Protein AF-A0A7Y2VGJ4-F1 (afdb_monomer_lite)

Radius of gyration: 21.06 Å; chains: 1; bounding box: 48×17×60 Å

Secondary structure (DSSP, 8-state):
----THHHHHHHHHHHHHHHHHHHHHHHHHHHHHHHHHHHHHH--HHHHHHHHHHHHHHHHHHHHHHHHHHHHHHHHHHHHHHHHHHHHHT-

pLDDT: mean 85.34, std 9.37, range [45.56, 94.56]

Foldseek 3Di:
DDPDLVVLVVLVVVLVVLVVVLVVVLVVLVVVLVVLVVVCVVPVDPVSVVVSVVSVVVSVVSVVVNVVSVVVSVVSVVVSVVVVVVVVVVVD

Structure (mmCIF, N/CA/C/O backbone):
data_AF-A0A7Y2VGJ4-F1
#
_entry.id   AF-A0A7Y2VGJ4-F1
#
loop_
_atom_site.group_PDB
_atom_site.id
_atom_site.type_symbol
_atom_site.label_atom_id
_atom_site.label_alt_id
_atom_site.label_comp_id
_ato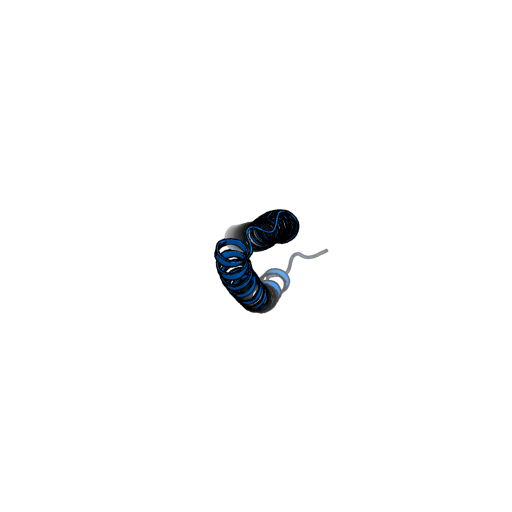m_site.label_asym_id
_atom_site.label_entity_id
_atom_site.label_seq_id
_atom_site.pdbx_PDB_ins_code
_atom_site.Cartn_x
_atom_site.Cartn_y
_atom_site.Cartn_z
_atom_site.occupancy
_atom_site.B_iso_or_equiv
_atom_site.auth_seq_id
_atom_site.auth_comp_id
_atom_site.auth_asym_id
_atom_site.auth_atom_id
_atom_site.pdbx_PDB_model_num
ATOM 1 N N . MET A 1 1 ? 25.467 10.585 -15.618 1.00 45.56 1 MET A N 1
ATOM 2 C CA . MET A 1 1 ? 24.969 9.407 -14.876 1.00 45.56 1 MET A CA 1
ATOM 3 C C . MET A 1 1 ? 24.535 8.398 -15.919 1.00 45.56 1 MET A C 1
ATOM 5 O O . MET A 1 1 ? 23.595 8.697 -16.642 1.00 45.56 1 MET A O 1
ATOM 9 N N . GLU A 1 2 ? 25.241 7.278 -16.061 1.00 53.66 2 GLU A N 1
ATOM 10 C CA . GLU A 1 2 ? 24.815 6.210 -16.972 1.00 53.66 2 GLU A CA 1
ATOM 11 C C . GLU A 1 2 ? 23.645 5.442 -16.347 1.00 53.66 2 GLU A C 1
ATOM 13 O O . GLU A 1 2 ? 23.739 4.948 -15.221 1.00 53.66 2 GLU A O 1
ATOM 18 N N . LEU A 1 3 ? 22.518 5.385 -17.058 1.00 57.38 3 LEU A N 1
ATOM 19 C CA . LEU A 1 3 ? 21.349 4.597 -16.676 1.00 57.38 3 LEU A CA 1
ATOM 20 C C . LEU A 1 3 ? 21.635 3.124 -16.976 1.00 57.38 3 LEU A C 1
ATOM 22 O O . LEU A 1 3 ? 21.354 2.623 -18.060 1.00 57.38 3 LEU A O 1
ATOM 26 N N . THR A 1 4 ? 22.235 2.433 -16.012 1.00 63.69 4 THR A N 1
ATOM 27 C CA . THR A 1 4 ? 22.530 1.003 -16.127 1.00 63.69 4 THR A CA 1
ATOM 28 C C . THR A 1 4 ? 21.292 0.160 -15.800 1.00 63.69 4 THR A C 1
ATOM 30 O O . THR A 1 4 ? 20.501 0.489 -14.911 1.00 63.69 4 THR A O 1
ATOM 33 N N . LEU A 1 5 ? 21.136 -0.971 -16.500 1.00 67.31 5 LEU A N 1
ATOM 34 C CA . LEU A 1 5 ? 20.067 -1.970 -16.296 1.00 67.31 5 LEU A CA 1
ATOM 35 C C . LEU A 1 5 ? 19.985 -2.514 -14.851 1.00 67.31 5 LEU A C 1
ATOM 37 O O . LEU A 1 5 ? 18.988 -3.124 -14.466 1.00 67.31 5 LEU A O 1
ATOM 41 N N . SER A 1 6 ? 21.007 -2.270 -14.033 1.00 71.62 6 SER A N 1
ATOM 42 C CA . SER A 1 6 ? 21.106 -2.662 -12.626 1.00 71.62 6 SER A CA 1
ATOM 43 C C . SER A 1 6 ? 20.163 -1.883 -11.703 1.00 71.62 6 SER A C 1
ATOM 45 O O . SER A 1 6 ? 19.701 -2.439 -10.707 1.00 71.62 6 SER A O 1
ATOM 47 N N . ILE A 1 7 ? 19.848 -0.616 -12.008 1.00 73.19 7 ILE A N 1
ATOM 48 C CA . ILE A 1 7 ? 19.020 0.230 -11.126 1.00 73.19 7 ILE A CA 1
ATOM 49 C C . ILE A 1 7 ? 17.575 -0.304 -11.032 1.00 73.19 7 ILE A C 1
ATOM 51 O O . ILE A 1 7 ? 17.107 -0.529 -9.915 1.00 73.19 7 ILE A O 1
ATOM 55 N N . PRO A 1 8 ? 16.870 -0.602 -12.143 1.00 70.56 8 PRO A N 1
ATOM 56 C CA . PRO A 1 8 ? 15.544 -1.222 -12.087 1.00 70.56 8 PRO A CA 1
ATOM 57 C C . PRO A 1 8 ? 15.552 -2.634 -11.486 1.00 70.56 8 PRO A C 1
ATOM 59 O O . PRO A 1 8 ? 14.620 -3.006 -10.772 1.00 70.56 8 PRO A O 1
ATOM 62 N N . ALA A 1 9 ? 16.615 -3.414 -11.717 1.00 78.25 9 ALA A N 1
ATOM 63 C CA . ALA A 1 9 ? 16.745 -4.767 -11.171 1.00 78.25 9 ALA A CA 1
ATOM 64 C C . ALA A 1 9 ? 16.780 -4.779 -9.630 1.00 78.25 9 ALA A C 1
ATOM 66 O O . ALA A 1 9 ? 16.192 -5.656 -8.998 1.00 78.25 9 ALA A O 1
ATOM 67 N N . LEU A 1 10 ? 17.402 -3.767 -9.014 1.00 80.31 10 LEU A N 1
ATOM 68 C CA . LEU A 1 10 ? 17.449 -3.590 -7.557 1.00 80.31 10 LEU A CA 1
ATOM 69 C C . LEU A 1 10 ? 16.122 -3.101 -6.953 1.00 80.31 10 LEU A C 1
ATOM 71 O O . LEU A 1 10 ? 15.897 -3.259 -5.751 1.00 80.31 10 LEU A O 1
ATOM 75 N N . LEU A 1 11 ? 15.223 -2.531 -7.762 1.00 79.88 11 LEU A N 1
ATOM 76 C CA . LEU A 1 11 ? 13.917 -2.059 -7.296 1.00 79.88 11 LEU A CA 1
ATOM 77 C C . LEU A 1 11 ? 12.918 -3.208 -7.102 1.00 79.88 11 LEU A C 1
ATOM 79 O O . LEU A 1 11 ? 12.077 -3.133 -6.206 1.00 79.88 11 LEU A O 1
ATOM 83 N N . PHE A 1 12 ? 13.028 -4.295 -7.873 1.00 79.75 12 PHE A N 1
ATOM 84 C CA . PHE A 1 12 ? 12.095 -5.429 -7.807 1.00 79.75 12 PHE A CA 1
ATOM 85 C C . PHE A 1 12 ? 12.021 -6.091 -6.409 1.00 79.75 12 PHE A C 1
ATOM 87 O O . PHE A 1 12 ? 10.913 -6.241 -5.873 1.00 79.75 12 PHE A O 1
ATOM 94 N N . PRO A 1 13 ? 13.153 -6.427 -5.748 1.00 86.44 13 PRO A N 1
ATOM 95 C CA . PRO A 1 13 ? 13.136 -6.959 -4.384 1.00 86.44 13 PRO A CA 1
ATOM 96 C C . PRO A 1 13 ? 12.611 -5.941 -3.362 1.00 86.44 13 PRO A C 1
ATOM 98 O O . PRO A 1 13 ? 11.817 -6.291 -2.488 1.00 86.44 13 PRO A O 1
ATOM 101 N N . ALA A 1 14 ? 13.016 -4.671 -3.480 1.00 87.25 14 ALA A N 1
ATOM 102 C CA . ALA A 1 14 ? 12.633 -3.613 -2.544 1.00 87.25 14 ALA A CA 1
ATOM 103 C C . ALA A 1 14 ? 11.121 -3.319 -2.576 1.00 87.25 14 ALA A C 1
ATOM 105 O O . ALA A 1 14 ? 10.489 -3.117 -1.532 1.00 87.25 14 ALA A O 1
ATOM 106 N N . ILE A 1 15 ? 10.523 -3.338 -3.769 1.00 87.44 15 ILE A N 1
ATOM 107 C CA . ILE A 1 15 ? 9.086 -3.127 -3.973 1.00 87.44 15 ILE A CA 1
ATOM 108 C C . ILE A 1 15 ? 8.293 -4.331 -3.465 1.00 87.44 15 ILE A C 1
ATOM 110 O O . ILE A 1 15 ? 7.309 -4.143 -2.748 1.00 87.44 15 ILE A O 1
ATOM 114 N N . SER A 1 16 ? 8.764 -5.553 -3.731 1.00 87.44 16 SER A N 1
ATOM 115 C CA . SER A 1 16 ? 8.155 -6.784 -3.204 1.00 87.44 16 SER A CA 1
ATOM 116 C C . SER A 1 16 ? 8.137 -6.801 -1.670 1.00 87.44 16 SER A C 1
ATOM 118 O O . SER A 1 16 ? 7.101 -7.070 -1.056 1.00 87.44 16 SER A O 1
ATOM 120 N N . LEU A 1 17 ? 9.253 -6.428 -1.031 1.00 90.56 17 LEU A N 1
ATOM 121 C CA . LEU A 1 17 ? 9.343 -6.323 0.428 1.00 90.56 17 LEU A CA 1
ATOM 122 C C . LEU A 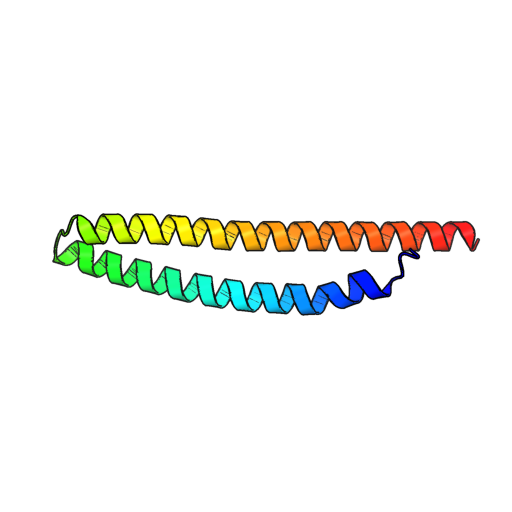1 17 ? 8.420 -5.226 0.984 1.00 90.56 17 LEU A C 1
ATOM 124 O O . LEU A 1 17 ? 7.732 -5.431 1.987 1.00 90.56 17 LEU A O 1
ATOM 128 N N . SER A 1 18 ? 8.355 -4.078 0.304 1.00 87.38 18 SER A N 1
ATOM 129 C CA . SER A 1 18 ? 7.454 -2.983 0.675 1.00 87.38 18 SER A CA 1
ATOM 130 C C . SER A 1 18 ? 5.987 -3.413 0.604 1.00 87.38 18 SER A C 1
ATOM 132 O O . SER A 1 18 ? 5.225 -3.144 1.534 1.00 87.38 18 SER A O 1
ATOM 134 N N . MET A 1 19 ? 5.582 -4.128 -0.452 1.00 88.19 19 MET A N 1
ATOM 135 C CA . MET A 1 19 ? 4.228 -4.676 -0.583 1.00 88.19 19 MET A CA 1
ATOM 136 C C . MET A 1 19 ? 3.873 -5.633 0.554 1.00 88.19 19 MET A C 1
ATOM 138 O O . MET A 1 19 ? 2.783 -5.521 1.118 1.00 88.19 19 MET A O 1
ATOM 142 N N . LEU A 1 20 ? 4.786 -6.538 0.919 1.00 91.00 20 LEU A N 1
ATOM 143 C CA . LEU A 1 20 ? 4.581 -7.471 2.027 1.00 91.00 20 LEU A CA 1
ATOM 144 C C . LEU A 1 20 ? 4.362 -6.720 3.352 1.00 91.00 20 LEU A C 1
ATOM 146 O O . LEU A 1 20 ? 3.411 -7.006 4.084 1.00 91.00 20 LEU A O 1
ATOM 150 N N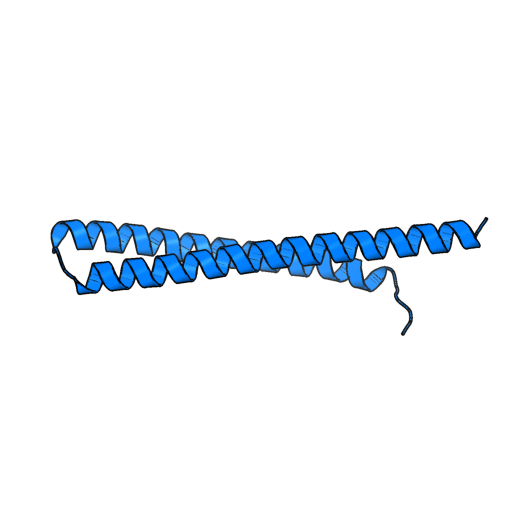 . ALA A 1 21 ? 5.183 -5.701 3.622 1.00 90.31 21 ALA A N 1
ATOM 151 C CA . ALA A 1 21 ? 5.053 -4.865 4.813 1.00 90.31 21 ALA A CA 1
ATOM 152 C C . ALA A 1 21 ? 3.735 -4.065 4.839 1.00 90.31 21 ALA A C 1
ATOM 154 O O . ALA A 1 21 ? 3.085 -3.970 5.886 1.00 90.31 21 ALA A O 1
ATOM 155 N N . TYR A 1 22 ? 3.307 -3.497 3.705 1.00 90.50 22 TYR A N 1
ATOM 156 C CA . TYR A 1 22 ? 2.030 -2.779 3.618 1.00 90.50 22 TYR A CA 1
ATOM 157 C C . TYR A 1 22 ? 0.825 -3.709 3.761 1.00 90.50 22 TYR A C 1
ATOM 159 O O . TYR A 1 22 ? -0.143 -3.324 4.418 1.00 90.50 22 TYR A O 1
ATOM 167 N N . ASN A 1 23 ? 0.898 -4.935 3.238 1.00 90.69 23 ASN A N 1
ATOM 168 C CA . ASN A 1 23 ? -0.147 -5.940 3.419 1.00 90.69 23 ASN A CA 1
ATOM 169 C C . ASN A 1 23 ? -0.297 -6.322 4.904 1.00 90.69 23 ASN A C 1
ATOM 171 O O . ASN A 1 23 ? -1.398 -6.276 5.452 1.00 90.69 23 ASN A O 1
ATOM 175 N N . ALA A 1 24 ? 0.816 -6.559 5.607 1.00 92.38 24 ALA A N 1
ATOM 176 C CA . ALA A 1 24 ? 0.792 -6.813 7.050 1.00 92.38 24 ALA A CA 1
ATOM 177 C C . ALA A 1 24 ? 0.143 -5.655 7.838 1.00 92.38 24 ALA A C 1
ATOM 179 O O . ALA A 1 24 ? -0.721 -5.875 8.691 1.00 92.38 24 ALA A O 1
ATOM 180 N N . ARG A 1 25 ? 0.495 -4.401 7.513 1.00 92.12 25 ARG A N 1
ATOM 181 C CA . ARG A 1 25 ? -0.118 -3.204 8.124 1.00 92.12 25 ARG A CA 1
ATOM 182 C C . ARG A 1 25 ? -1.609 -3.082 7.803 1.00 92.12 25 ARG A C 1
ATOM 184 O O . ARG A 1 25 ? -2.388 -2.698 8.676 1.00 92.12 25 ARG A O 1
ATOM 191 N N . TYR A 1 26 ? -2.004 -3.397 6.571 1.00 90.81 26 TYR A N 1
ATOM 192 C CA . TYR A 1 26 ? -3.396 -3.383 6.130 1.00 90.81 26 TYR A CA 1
ATOM 193 C C . TYR A 1 26 ? -4.240 -4.379 6.932 1.00 90.81 26 TYR A C 1
ATOM 195 O O . TYR A 1 26 ? -5.270 -3.998 7.491 1.00 90.81 26 TYR A O 1
ATOM 203 N N . LEU A 1 27 ? -3.774 -5.626 7.056 1.00 92.50 27 LEU A N 1
ATOM 204 C CA . LEU A 1 27 ? -4.472 -6.682 7.790 1.00 92.50 27 LEU A CA 1
ATOM 205 C C . LEU A 1 27 ? -4.642 -6.340 9.273 1.00 92.50 27 LEU A C 1
ATOM 207 O O . LEU A 1 27 ? -5.744 -6.481 9.805 1.00 92.50 27 LEU A O 1
ATOM 211 N N . ALA A 1 28 ? -3.591 -5.823 9.917 1.00 94.12 28 ALA A N 1
ATOM 212 C CA . ALA A 1 28 ? -3.645 -5.417 11.320 1.00 94.12 28 ALA A CA 1
ATOM 213 C C . ALA A 1 28 ? -4.694 -4.316 11.564 1.00 94.12 28 ALA A C 1
ATOM 215 O O . ALA A 1 28 ? -5.506 -4.413 12.485 1.00 94.12 28 ALA A O 1
ATOM 216 N N . ILE A 1 29 ? -4.736 -3.288 10.707 1.00 92.06 29 ILE A N 1
ATOM 217 C CA . ILE A 1 29 ? -5.722 -2.203 10.828 1.00 92.06 29 ILE A CA 1
ATOM 218 C C . ILE A 1 29 ? -7.135 -2.704 10.508 1.00 92.06 29 ILE A C 1
ATOM 220 O O . ILE A 1 29 ? -8.081 -2.328 11.195 1.00 92.06 29 ILE A O 1
ATOM 224 N N . ALA A 1 30 ? -7.299 -3.569 9.506 1.00 92.44 30 ALA A N 1
ATOM 225 C CA . ALA A 1 30 ? -8.597 -4.146 9.161 1.00 92.44 30 ALA A CA 1
ATOM 226 C C . ALA A 1 30 ? -9.158 -5.048 10.276 1.00 92.44 30 ALA A C 1
ATOM 228 O O . ALA A 1 30 ? -10.374 -5.101 10.475 1.00 92.44 30 ALA A O 1
ATOM 229 N N . ALA A 1 31 ? -8.295 -5.766 10.999 1.00 94.56 31 ALA A N 1
ATOM 230 C CA . ALA A 1 31 ? -8.682 -6.523 12.187 1.00 94.56 31 ALA A CA 1
ATOM 231 C C . ALA A 1 31 ? -9.114 -5.583 13.325 1.00 94.56 31 ALA A C 1
ATOM 233 O O . ALA A 1 31 ? -10.203 -5.749 13.872 1.00 94.56 31 ALA A O 1
ATOM 234 N N . LEU A 1 32 ? -8.328 -4.535 13.595 1.00 93.19 32 LEU A N 1
ATOM 235 C CA . LEU A 1 32 ? -8.636 -3.541 14.627 1.00 93.19 32 LEU A CA 1
ATOM 236 C C . LEU A 1 32 ? -9.956 -2.800 14.355 1.00 93.19 32 LEU A C 1
ATOM 238 O O . LEU A 1 32 ? -10.760 -2.614 15.263 1.00 93.19 32 LEU A O 1
ATOM 242 N N . ILE A 1 33 ? -10.219 -2.425 13.097 1.00 91.44 33 ILE A N 1
ATOM 243 C CA . ILE A 1 33 ? -11.492 -1.811 12.686 1.00 91.44 33 ILE A CA 1
ATOM 244 C C . ILE A 1 33 ? -12.669 -2.743 12.991 1.00 91.44 33 ILE A C 1
ATOM 246 O O . ILE A 1 33 ? -13.679 -2.275 13.507 1.00 91.44 33 ILE A O 1
ATOM 250 N N . ARG A 1 34 ? -12.552 -4.044 12.687 1.00 93.06 34 ARG A N 1
ATOM 251 C CA . ARG A 1 34 ? -13.615 -5.027 12.959 1.00 93.06 34 ARG A CA 1
ATOM 252 C C . ARG A 1 34 ? -13.882 -5.177 14.456 1.00 93.06 34 ARG A C 1
ATOM 254 O O . ARG A 1 34 ? -15.044 -5.193 14.848 1.00 93.06 34 ARG A O 1
ATOM 261 N N . GLN A 1 35 ? -12.830 -5.219 15.271 1.00 92.81 35 GLN A N 1
ATOM 262 C CA . GLN A 1 35 ? -12.945 -5.297 16.729 1.00 92.81 35 GLN A CA 1
ATOM 263 C C . GLN A 1 35 ? -13.629 -4.052 17.314 1.00 92.81 35 GLN A C 1
ATOM 265 O O . GLN A 1 35 ? -14.633 -4.177 18.009 1.00 92.81 35 GLN A O 1
ATOM 270 N N . LEU A 1 36 ? -13.155 -2.853 16.958 1.00 90.06 36 LEU A N 1
ATOM 271 C CA . LEU A 1 36 ? -13.754 -1.589 17.407 1.00 90.06 36 LEU A CA 1
ATOM 272 C C . LEU A 1 36 ? -15.197 -1.428 16.919 1.00 90.06 36 LEU A C 1
ATOM 274 O O . LEU A 1 36 ? -16.025 -0.840 17.604 1.00 90.06 36 LEU A O 1
ATOM 278 N N . HIS A 1 37 ? -15.523 -1.930 15.728 1.00 89.75 37 HIS A N 1
ATOM 279 C CA . HIS A 1 37 ? -16.889 -1.864 15.220 1.00 89.75 37 HIS A CA 1
ATOM 280 C C . HIS A 1 37 ? -17.846 -2.781 15.997 1.00 89.75 37 HIS A C 1
ATOM 282 O O . HIS A 1 37 ? -18.988 -2.393 16.236 1.00 89.75 37 HIS A O 1
ATOM 288 N N . ALA A 1 38 ? -17.383 -3.963 16.421 1.00 90.62 38 ALA A N 1
ATOM 289 C CA . ALA A 1 38 ? -18.148 -4.840 17.306 1.00 90.62 38 ALA A CA 1
ATOM 290 C C . ALA A 1 38 ? -18.380 -4.177 18.674 1.00 90.62 38 ALA A C 1
ATOM 292 O O . ALA A 1 38 ? -19.521 -4.088 19.119 1.00 90.62 38 ALA A O 1
ATOM 293 N N . GLU A 1 39 ? -17.329 -3.604 19.268 1.00 88.75 39 GLU A N 1
ATOM 294 C CA . GLU A 1 39 ? -17.409 -2.873 20.539 1.00 88.75 39 GLU A CA 1
ATOM 295 C C . GLU A 1 39 ? -18.358 -1.664 20.442 1.00 88.75 39 GLU A C 1
ATOM 297 O O . GLU A 1 39 ? -19.214 -1.461 21.299 1.00 88.75 39 GLU A O 1
ATOM 302 N N . PHE A 1 40 ? -18.306 -0.902 19.341 1.00 89.69 40 PHE A N 1
ATOM 303 C CA . PHE A 1 40 ? -19.232 0.210 19.095 1.00 89.69 40 PHE A CA 1
ATOM 304 C C . PHE A 1 40 ? -20.700 -0.227 19.103 1.00 89.69 40 PHE A C 1
ATOM 306 O O . PHE A 1 40 ? -21.550 0.518 19.591 1.00 89.69 40 PHE A O 1
ATOM 313 N N . LYS A 1 41 ? -21.002 -1.418 18.571 1.00 86.44 41 LYS A N 1
ATOM 314 C CA . LYS A 1 41 ? -22.366 -1.955 18.524 1.00 86.44 41 LYS A CA 1
ATOM 315 C C . LYS A 1 41 ? -22.890 -2.309 19.919 1.00 86.44 41 LYS A C 1
ATOM 317 O O . LYS A 1 41 ? -24.089 -2.187 20.145 1.00 86.44 41 LYS A O 1
ATOM 322 N N . GLU A 1 42 ? -22.010 -2.705 20.836 1.00 87.75 42 GLU A N 1
ATOM 323 C CA . GLU A 1 42 ? -22.369 -3.018 22.223 1.00 87.75 42 GLU A CA 1
ATOM 324 C C . GLU A 1 42 ? -22.474 -1.765 23.098 1.00 87.75 42 GLU A C 1
ATOM 326 O O . GLU A 1 42 ? -23.435 -1.618 23.848 1.00 87.75 42 GLU A O 1
ATOM 331 N N . THR A 1 43 ? -21.514 -0.838 23.004 1.00 84.94 43 THR A N 1
ATOM 332 C CA . THR A 1 43 ? -21.458 0.323 23.913 1.00 84.94 43 THR A CA 1
ATOM 333 C C . THR A 1 43 ? -22.157 1.574 23.375 1.00 84.94 43 THR A C 1
ATOM 335 O O . THR A 1 43 ? -2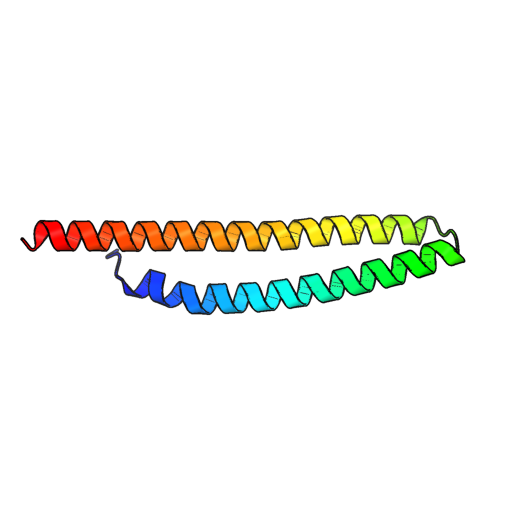2.373 2.521 24.128 1.00 84.94 43 THR A O 1
ATOM 338 N N . GLY A 1 44 ? -22.426 1.663 22.066 1.00 79.81 44 GLY A N 1
ATOM 339 C CA . GLY A 1 44 ? -22.954 2.875 21.417 1.00 79.81 44 GLY A CA 1
ATOM 340 C C . GLY A 1 44 ? -22.030 4.100 21.519 1.00 79.81 44 GLY A C 1
ATOM 341 O O . GLY A 1 44 ? -22.443 5.235 21.273 1.00 79.81 44 GLY A O 1
ATOM 342 N N . SER A 1 45 ? -20.767 3.905 21.910 1.00 85.44 45 SER A N 1
ATOM 343 C CA . SER A 1 45 ? -19.866 4.996 22.281 1.00 85.44 45 SER A CA 1
ATOM 344 C C . SER A 1 45 ? -19.414 5.805 21.068 1.00 85.44 45 SER A C 1
ATOM 346 O O . SER A 1 45 ? -18.657 5.339 20.213 1.00 85.44 45 SER A O 1
ATOM 348 N N . ARG A 1 46 ? -19.795 7.087 21.027 1.00 84.69 46 ARG A N 1
ATOM 349 C CA . ARG A 1 46 ? -19.415 8.026 19.955 1.00 84.69 46 ARG A CA 1
ATOM 350 C C . ARG A 1 46 ? -17.897 8.104 19.729 1.00 84.69 46 ARG A C 1
ATOM 352 O O . ARG A 1 46 ? -17.457 8.328 18.602 1.00 84.69 46 ARG A O 1
ATOM 359 N N . ARG A 1 47 ? -17.087 7.886 20.773 1.00 87.50 47 ARG A N 1
ATOM 360 C CA . ARG A 1 47 ? -15.615 7.908 20.700 1.00 87.50 47 ARG A CA 1
ATOM 361 C C . ARG A 1 47 ? -15.058 6.757 19.853 1.00 87.50 47 ARG A C 1
ATOM 363 O O . ARG A 1 47 ? -14.130 6.979 19.076 1.00 87.50 47 ARG A O 1
ATOM 370 N N . ILE A 1 48 ? -15.657 5.569 19.953 1.00 87.19 48 ILE A N 1
ATOM 371 C CA . ILE A 1 48 ? -15.265 4.380 19.183 1.00 87.19 48 ILE A CA 1
ATOM 372 C C . ILE A 1 48 ? -15.599 4.581 17.700 1.00 87.19 48 ILE A C 1
ATOM 374 O O . ILE A 1 48 ? -14.753 4.353 16.836 1.00 87.19 48 ILE A O 1
ATOM 378 N N . GLY A 1 49 ? -16.780 5.133 17.397 1.00 86.88 49 GLY A N 1
ATOM 379 C CA . GLY A 1 49 ? -17.159 5.485 16.023 1.00 86.88 49 GLY A CA 1
ATOM 380 C C . GLY A 1 49 ? -16.178 6.466 15.360 1.00 86.88 49 GLY A C 1
ATOM 381 O O . GLY A 1 49 ? -15.818 6.302 14.191 1.00 86.88 49 GLY A O 1
ATOM 382 N N . ILE A 1 50 ? -15.670 7.451 16.114 1.00 89.44 50 ILE A N 1
ATOM 383 C CA . ILE A 1 50 ? -14.633 8.373 15.622 1.00 89.44 50 ILE A CA 1
ATOM 384 C C . ILE A 1 50 ? -13.322 7.622 15.344 1.00 89.44 50 ILE A C 1
ATOM 386 O O . ILE A 1 50 ? -12.731 7.832 14.283 1.00 89.44 50 ILE A O 1
ATOM 390 N N . GLN A 1 51 ? -12.875 6.729 16.236 1.00 90.25 51 GLN A N 1
ATOM 391 C CA . GLN A 1 51 ? -11.660 5.931 16.015 1.00 90.25 51 GLN A CA 1
ATOM 392 C C . GLN A 1 51 ? -11.757 5.040 14.775 1.00 90.25 51 GLN A C 1
ATOM 394 O O . GLN A 1 51 ? -10.828 5.031 13.966 1.00 90.25 51 GLN A O 1
ATOM 399 N N . VAL A 1 52 ? -12.887 4.353 14.575 1.00 90.19 52 VAL A N 1
ATOM 400 C CA . VAL A 1 52 ? -13.129 3.532 13.378 1.00 90.19 52 VAL A CA 1
ATOM 401 C C . VAL A 1 52 ? -12.964 4.371 12.112 1.00 90.19 52 VAL A C 1
ATOM 403 O O . VAL A 1 52 ? -12.246 3.970 11.195 1.00 90.19 52 VAL A O 1
ATOM 406 N N . ARG A 1 53 ? -13.541 5.579 12.078 1.00 90.69 53 ARG A N 1
ATOM 407 C CA . ARG A 1 53 ? -13.418 6.481 10.924 1.00 90.69 53 ARG A CA 1
ATOM 408 C C . ARG A 1 53 ? -11.974 6.932 10.676 1.00 90.69 53 ARG A C 1
ATOM 410 O O . ARG A 1 53 ? -11.555 7.030 9.522 1.00 90.69 53 ARG A O 1
ATOM 417 N N . GLN A 1 54 ? -11.202 7.194 11.732 1.00 92.62 54 GLN A N 1
ATOM 418 C CA . GLN A 1 54 ? -9.780 7.545 11.604 1.00 92.62 54 GLN A CA 1
ATOM 419 C C . GLN A 1 54 ? -8.953 6.366 11.070 1.00 92.62 54 GLN A C 1
ATOM 421 O O . GLN A 1 54 ? -8.139 6.536 10.160 1.00 92.62 54 GLN A O 1
ATOM 426 N N . LEU A 1 55 ? -9.205 5.152 11.565 1.00 92.38 55 LEU A N 1
ATOM 427 C CA . LEU A 1 55 ? -8.535 3.940 11.089 1.00 92.38 55 LEU A CA 1
ATOM 428 C C . LEU A 1 55 ? -8.895 3.613 9.635 1.00 92.38 55 LEU A C 1
ATOM 430 O O . LEU A 1 55 ? -8.009 3.265 8.857 1.00 92.38 55 LEU A O 1
ATOM 434 N N . GLN A 1 56 ? -10.154 3.801 9.229 1.00 91.38 56 GLN A N 1
ATOM 435 C CA . GLN A 1 56 ? -10.583 3.653 7.834 1.00 91.38 56 GLN A CA 1
ATOM 436 C C . GLN A 1 56 ? -9.877 4.639 6.894 1.00 91.38 56 GLN A C 1
ATOM 438 O O . GLN A 1 56 ? -9.513 4.273 5.773 1.00 91.38 56 GLN A O 1
ATOM 443 N N . ARG A 1 57 ? -9.645 5.884 7.336 1.00 93.25 57 ARG A N 1
ATOM 444 C CA . ARG A 1 57 ? -8.837 6.853 6.576 1.00 93.25 57 ARG A CA 1
ATOM 445 C C . ARG A 1 57 ? -7.389 6.393 6.450 1.00 93.25 57 ARG A C 1
ATOM 447 O O . ARG A 1 57 ? -6.841 6.404 5.352 1.00 93.25 57 ARG A O 1
ATOM 454 N N . ARG A 1 58 ? -6.783 5.933 7.547 1.00 93.38 58 ARG A N 1
ATOM 455 C CA . ARG A 1 58 ? -5.410 5.406 7.538 1.00 93.38 58 ARG A CA 1
ATOM 456 C C . ARG A 1 58 ? -5.263 4.199 6.605 1.00 93.38 58 ARG A C 1
ATOM 458 O O . ARG A 1 58 ? -4.272 4.098 5.888 1.00 93.38 58 ARG A O 1
ATOM 465 N N . LEU A 1 59 ? -6.267 3.324 6.575 1.00 92.56 59 LEU A N 1
ATOM 466 C CA . LEU A 1 59 ? -6.317 2.163 5.690 1.00 92.56 59 LEU A CA 1
ATOM 467 C C . LEU A 1 59 ? -6.374 2.570 4.206 1.00 92.56 59 LEU A C 1
ATOM 469 O O . LEU A 1 59 ? -5.655 1.993 3.393 1.00 92.56 59 LEU A O 1
ATOM 473 N N . HIS A 1 60 ? -7.137 3.613 3.860 1.00 92.12 60 HIS A N 1
ATOM 474 C CA . HIS A 1 60 ? -7.122 4.184 2.506 1.00 92.12 60 HIS A CA 1
ATOM 475 C C . HIS A 1 60 ? -5.750 4.741 2.113 1.00 92.12 60 HIS A C 1
ATOM 477 O O . HIS A 1 60 ? -5.299 4.503 0.996 1.00 92.12 60 HIS A O 1
ATOM 483 N N . ILE A 1 61 ? -5.063 5.433 3.028 1.00 92.06 61 ILE A N 1
ATOM 484 C CA . ILE A 1 61 ? -3.719 5.971 2.766 1.00 92.06 61 ILE A CA 1
ATOM 485 C C . ILE A 1 61 ? -2.736 4.834 2.463 1.00 92.06 61 ILE A C 1
ATOM 487 O O . ILE A 1 61 ? -2.014 4.909 1.473 1.00 92.06 61 ILE A O 1
ATOM 491 N N . ILE A 1 62 ? -2.751 3.753 3.250 1.00 90.44 62 ILE A N 1
ATOM 492 C CA . ILE A 1 62 ? -1.894 2.577 3.012 1.00 90.44 62 ILE A CA 1
ATOM 493 C C . ILE A 1 62 ? -2.164 1.961 1.636 1.00 90.44 62 ILE A C 1
ATOM 495 O O . ILE A 1 62 ? -1.221 1.667 0.902 1.00 90.44 62 ILE A O 1
ATOM 499 N N . LYS A 1 63 ? -3.442 1.823 1.256 1.00 89.56 63 LYS A N 1
ATOM 500 C CA . LYS A 1 63 ? -3.826 1.303 -0.063 1.00 89.56 63 LYS A CA 1
ATOM 501 C C . LYS A 1 63 ? -3.292 2.186 -1.195 1.00 89.56 63 LYS A C 1
ATOM 503 O O . LYS A 1 63 ? -2.754 1.678 -2.175 1.00 89.56 63 LYS A O 1
ATOM 508 N N . ASN A 1 64 ? -3.392 3.506 -1.042 1.00 91.50 64 ASN A N 1
ATOM 509 C CA . ASN A 1 64 ? -2.890 4.453 -2.034 1.00 91.50 64 ASN A CA 1
ATOM 510 C C . ASN A 1 64 ? -1.359 4.425 -2.135 1.00 91.50 64 ASN A C 1
ATOM 512 O O . ASN A 1 64 ? -0.835 4.470 -3.243 1.00 91.50 64 ASN A O 1
ATOM 516 N N . MET A 1 65 ? -0.635 4.286 -1.018 1.00 89.38 65 MET A N 1
ATOM 517 C CA . MET A 1 65 ? 0.827 4.131 -1.044 1.00 89.38 65 MET A CA 1
ATOM 518 C C . MET A 1 65 ? 1.250 2.880 -1.823 1.00 89.38 65 MET A C 1
ATOM 520 O O . MET A 1 65 ? 2.203 2.937 -2.598 1.00 89.38 65 MET A O 1
ATOM 524 N N . GLN A 1 66 ? 0.521 1.770 -1.668 1.00 89.06 66 GLN A N 1
ATOM 525 C CA . GLN A 1 66 ? 0.786 0.545 -2.423 1.00 89.06 66 GLN A CA 1
ATOM 526 C C . GLN A 1 66 ? 0.495 0.720 -3.922 1.00 89.06 66 GLN A C 1
ATOM 528 O O . GLN A 1 66 ? 1.284 0.271 -4.748 1.00 89.06 66 GLN A O 1
ATOM 533 N N . ALA A 1 67 ? -0.587 1.419 -4.280 1.00 91.00 67 ALA A N 1
ATOM 534 C CA . ALA A 1 67 ? -0.900 1.735 -5.674 1.00 91.00 67 ALA A CA 1
ATOM 535 C C . ALA A 1 67 ? 0.183 2.610 -6.326 1.00 91.00 67 ALA A C 1
ATOM 537 O O . ALA A 1 67 ? 0.634 2.307 -7.427 1.00 91.00 67 ALA A O 1
ATOM 538 N N . VAL A 1 68 ? 0.659 3.647 -5.628 1.00 91.19 68 VAL A N 1
ATOM 539 C CA . VAL A 1 68 ? 1.764 4.492 -6.111 1.00 91.19 68 VAL A CA 1
ATOM 540 C C . VAL A 1 68 ? 3.044 3.673 -6.277 1.00 91.19 68 VAL A C 1
ATOM 542 O O . VAL A 1 68 ? 3.713 3.814 -7.292 1.00 91.19 68 VAL A O 1
ATOM 545 N N . ALA A 1 69 ? 3.359 2.770 -5.343 1.00 87.56 69 ALA A N 1
ATOM 546 C CA . ALA A 1 69 ? 4.522 1.890 -5.470 1.00 87.56 69 ALA A CA 1
ATOM 547 C C . ALA A 1 69 ? 4.441 0.985 -6.716 1.00 87.56 69 ALA A C 1
ATOM 549 O O . ALA A 1 69 ? 5.438 0.835 -7.420 1.00 87.56 69 ALA A O 1
ATOM 550 N N . ILE A 1 70 ? 3.259 0.435 -7.022 1.00 88.88 70 ILE A N 1
ATOM 551 C CA . ILE A 1 70 ? 3.013 -0.339 -8.253 1.00 88.88 70 ILE A CA 1
ATOM 552 C C . ILE A 1 70 ? 3.204 0.534 -9.494 1.00 88.88 70 ILE A C 1
ATOM 554 O O . ILE A 1 70 ? 3.857 0.117 -10.443 1.00 88.88 70 ILE A O 1
ATOM 558 N N . ILE A 1 71 ? 2.655 1.749 -9.497 1.00 91.88 71 ILE A N 1
ATOM 559 C CA . ILE A 1 71 ? 2.771 2.663 -10.640 1.00 91.88 71 ILE A CA 1
ATOM 560 C C . ILE A 1 71 ? 4.236 3.043 -10.879 1.00 91.88 71 ILE A C 1
ATOM 562 O O . ILE A 1 71 ? 4.706 2.964 -12.011 1.00 91.88 71 ILE A O 1
ATOM 566 N N . SER A 1 72 ? 4.980 3.385 -9.824 1.00 88.25 72 SER A N 1
ATOM 567 C CA . SER A 1 72 ? 6.415 3.680 -9.917 1.00 88.25 72 SER A CA 1
ATOM 568 C C . SER A 1 72 ? 7.213 2.482 -10.428 1.00 88.25 72 SER A C 1
ATOM 570 O O . SER A 1 72 ? 8.136 2.653 -11.223 1.00 88.25 72 SER A O 1
ATOM 572 N N . PHE A 1 73 ? 6.841 1.268 -10.010 1.00 86.06 73 PHE A N 1
ATOM 573 C CA . PHE A 1 73 ? 7.445 0.039 -10.512 1.00 86.06 73 PHE A CA 1
ATOM 574 C C . PHE A 1 73 ? 7.223 -0.135 -12.018 1.00 86.06 73 PHE A C 1
ATOM 576 O O . PHE A 1 73 ? 8.178 -0.343 -12.765 1.00 86.06 73 PHE A O 1
ATOM 583 N N . LEU A 1 74 ? 5.971 -0.009 -12.467 1.00 90.06 74 LEU A N 1
ATOM 584 C CA . LEU A 1 74 ? 5.607 -0.129 -13.878 1.00 90.06 74 LEU A CA 1
ATOM 585 C C . LEU A 1 74 ? 6.320 0.924 -14.725 1.00 90.06 74 LEU A C 1
ATOM 587 O O . LEU A 1 74 ? 6.871 0.594 -15.770 1.00 90.06 74 LEU A O 1
ATOM 591 N N . LEU A 1 75 ? 6.368 2.170 -14.250 1.00 88.75 75 LEU A N 1
ATOM 592 C CA . LEU A 1 75 ? 7.068 3.243 -14.946 1.00 88.75 75 LEU A CA 1
ATOM 593 C C . LEU A 1 75 ? 8.573 2.955 -15.047 1.00 88.75 75 LEU A C 1
ATOM 595 O O . LEU A 1 75 ? 9.153 3.125 -16.114 1.00 88.75 75 LEU A O 1
ATOM 599 N N . SER A 1 76 ? 9.193 2.437 -13.981 1.00 85.50 76 SER A N 1
ATOM 600 C CA . SER A 1 76 ? 10.596 2.005 -14.014 1.00 85.50 76 SER A CA 1
ATOM 601 C C . SER A 1 76 ? 10.837 0.859 -15.000 1.00 85.50 76 SER A C 1
ATOM 603 O O . SER A 1 76 ? 11.878 0.841 -15.656 1.00 85.50 76 SER A O 1
ATOM 605 N N . ALA A 1 77 ? 9.912 -0.099 -15.104 1.00 85.50 77 AL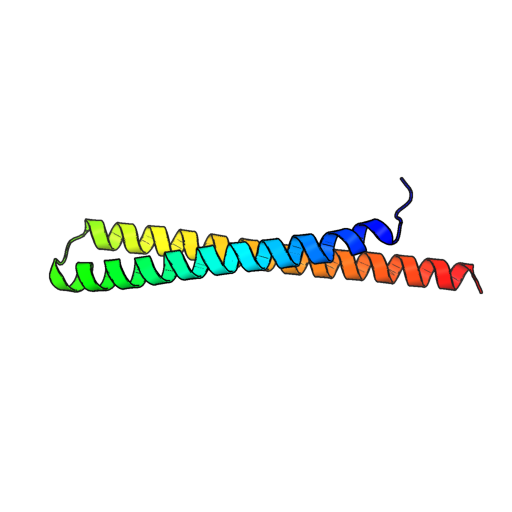A A N 1
ATOM 606 C CA . ALA A 1 77 ? 10.010 -1.200 -16.060 1.00 85.50 77 ALA A CA 1
ATOM 607 C C . ALA A 1 77 ? 9.874 -0.702 -17.509 1.00 85.50 77 ALA A C 1
ATOM 609 O O . ALA A 1 77 ? 10.623 -1.140 -18.379 1.00 85.50 77 ALA A O 1
ATOM 610 N N . ILE A 1 78 ? 8.982 0.264 -17.755 1.00 88.69 78 ILE A N 1
ATOM 611 C CA . ILE A 1 78 ? 8.852 0.935 -19.056 1.00 88.69 78 ILE A CA 1
ATOM 612 C C . ILE A 1 78 ? 10.155 1.655 -19.417 1.00 88.69 78 ILE A C 1
ATOM 614 O O . ILE A 1 78 ? 10.657 1.473 -20.522 1.00 88.69 78 ILE A O 1
ATOM 618 N N . THR A 1 79 ? 10.749 2.412 -18.490 1.00 85.25 79 THR A N 1
ATOM 619 C CA . THR A 1 79 ? 12.042 3.077 -18.724 1.00 85.25 79 THR A CA 1
ATOM 620 C C . THR A 1 79 ? 13.145 2.069 -19.058 1.00 85.25 79 THR A C 1
ATOM 622 O O . THR A 1 79 ? 13.896 2.277 -20.006 1.00 85.25 79 THR A O 1
ATOM 625 N N . MET A 1 80 ? 13.220 0.951 -18.326 1.00 83.38 80 MET A N 1
ATOM 626 C CA . MET A 1 80 ? 14.181 -0.128 -18.595 1.00 83.38 80 MET A CA 1
ATOM 627 C C . MET A 1 80 ? 13.992 -0.730 -19.995 1.00 83.38 80 MET A C 1
ATOM 629 O O . MET A 1 80 ? 14.969 -0.966 -20.703 1.00 83.38 80 MET A O 1
ATOM 633 N N . PHE A 1 81 ? 12.740 -0.952 -20.401 1.00 85.50 81 PHE A N 1
ATOM 634 C CA . PHE A 1 81 ? 12.399 -1.473 -21.721 1.00 85.50 81 PHE A CA 1
ATOM 635 C C . PHE A 1 81 ? 12.794 -0.503 -22.841 1.00 85.50 81 PHE A C 1
ATOM 637 O O . PHE A 1 81 ? 13.405 -0.922 -23.820 1.00 85.50 81 PHE A O 1
ATOM 644 N N . LEU A 1 82 ? 12.507 0.793 -22.681 1.00 86.00 82 LEU A N 1
ATOM 645 C CA . LEU A 1 82 ? 12.880 1.818 -23.661 1.00 86.00 82 LEU A CA 1
ATOM 646 C C . LEU A 1 82 ? 14.402 1.909 -23.844 1.00 86.00 82 LEU A C 1
ATOM 648 O O . LEU A 1 82 ? 14.866 1.910 -24.980 1.00 86.00 82 LEU A O 1
ATOM 652 N N . ILE A 1 83 ? 15.171 1.898 -22.747 1.00 83.25 83 ILE A N 1
ATOM 653 C CA . ILE A 1 83 ? 16.645 1.893 -22.799 1.00 83.25 83 ILE A CA 1
ATOM 654 C C . ILE A 1 83 ? 17.159 0.656 -23.545 1.00 83.25 83 ILE A C 1
ATOM 656 O O . ILE A 1 83 ? 18.065 0.755 -24.369 1.00 83.25 83 ILE A O 1
ATOM 660 N N . TYR A 1 84 ? 16.582 -0.517 -23.277 1.00 83.06 84 TYR A N 1
ATOM 661 C CA . TYR A 1 84 ? 16.980 -1.756 -23.944 1.00 83.06 84 TYR A CA 1
ATOM 662 C C . TYR A 1 84 ? 16.714 -1.720 -25.458 1.00 83.06 84 TYR A C 1
ATOM 664 O O . TYR A 1 84 ? 17.565 -2.141 -26.245 1.00 83.06 84 TYR A O 1
ATOM 672 N N . VAL A 1 85 ? 15.560 -1.188 -25.877 1.00 86.75 85 VAL A N 1
ATOM 673 C CA . VAL A 1 85 ? 15.217 -1.031 -27.300 1.00 86.75 85 VAL A CA 1
ATOM 674 C C . VAL A 1 85 ? 16.153 -0.038 -27.987 1.00 86.75 85 VAL A C 1
ATOM 676 O O . VAL A 1 85 ? 16.645 -0.340 -29.070 1.00 86.75 85 VAL A O 1
ATOM 679 N N . GLU A 1 86 ? 16.447 1.104 -27.361 1.00 83.31 86 GLU A N 1
ATOM 680 C CA . GLU A 1 86 ? 17.397 2.088 -27.895 1.00 83.31 86 GLU A CA 1
ATOM 681 C C . GLU A 1 86 ? 18.799 1.483 -28.057 1.00 83.31 86 GLU A C 1
ATOM 683 O O . GLU A 1 86 ? 19.404 1.606 -29.121 1.00 83.31 86 GLU A O 1
ATOM 688 N N . TYR A 1 87 ? 19.286 0.752 -27.048 1.00 76.00 87 TYR A N 1
ATOM 689 C CA . TYR A 1 87 ? 20.575 0.059 -27.123 1.00 76.00 87 TYR A CA 1
ATOM 690 C C . TYR A 1 87 ? 20.607 -0.980 -28.253 1.00 76.00 87 TYR A C 1
ATOM 692 O O . TYR A 1 87 ? 21.598 -1.090 -28.968 1.00 76.00 87 TYR A O 1
ATOM 700 N N . THR A 1 88 ? 19.506 -1.711 -28.452 1.00 76.19 88 THR A N 1
ATOM 701 C CA . THR A 1 88 ? 19.376 -2.703 -29.532 1.00 76.19 88 THR A CA 1
ATOM 702 C C . THR A 1 88 ? 19.307 -2.042 -30.912 1.00 76.19 88 THR A C 1
ATOM 704 O O . THR A 1 88 ? 19.865 -2.574 -31.865 1.00 76.19 88 THR A O 1
ATOM 707 N N . PHE A 1 89 ? 18.661 -0.878 -31.027 1.00 82.06 89 PHE A N 1
ATOM 708 C CA . PHE A 1 8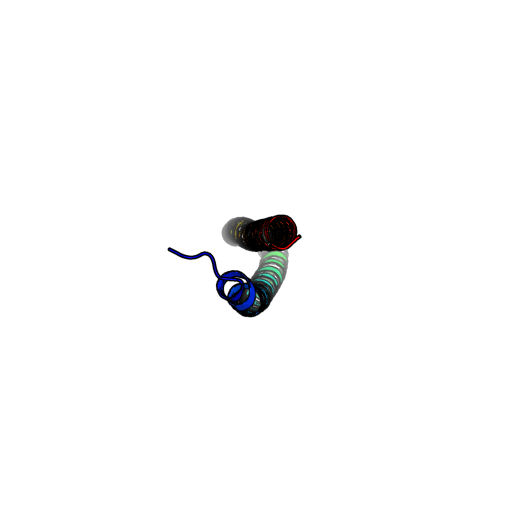9 ? 18.577 -0.114 -32.274 1.00 82.06 89 PHE A CA 1
ATOM 709 C C . PHE A 1 89 ? 19.941 0.425 -32.713 1.00 82.06 89 PHE A C 1
ATOM 711 O O . PHE A 1 89 ? 20.289 0.298 -33.877 1.00 82.06 89 PHE A O 1
ATOM 718 N N . TRP A 1 90 ? 20.732 0.979 -31.789 1.00 73.00 90 TRP A N 1
ATOM 719 C CA . TRP A 1 90 ? 22.101 1.422 -32.089 1.00 73.00 90 TRP A CA 1
ATOM 720 C C . TRP A 1 90 ? 23.075 0.266 -32.353 1.00 73.00 90 TRP A C 1
ATOM 722 O O . TRP A 1 90 ? 24.126 0.484 -32.953 1.00 73.00 90 TRP A O 1
ATOM 732 N N . ALA A 1 91 ? 22.761 -0.943 -31.883 1.00 67.50 91 ALA A N 1
ATOM 733 C CA . ALA A 1 91 ? 23.596 -2.124 -32.079 1.00 67.50 91 ALA A CA 1
ATOM 734 C C . ALA A 1 91 ? 23.437 -2.787 -33.464 1.00 67.50 91 ALA A C 1
ATOM 736 O O . ALA A 1 91 ? 24.246 -3.660 -33.783 1.00 67.50 91 ALA A O 1
ATOM 737 N N . ASN A 1 92 ? 22.424 -2.418 -34.258 1.00 57.03 92 ASN A N 1
ATOM 738 C CA . ASN A 1 92 ? 22.106 -3.016 -35.562 1.00 57.03 92 ASN A CA 1
ATOM 739 C C . ASN A 1 92 ? 22.296 -2.020 -36.710 1.00 57.03 92 ASN A C 1
ATOM 741 O O . ASN A 1 92 ? 22.919 -2.410 -37.721 1.00 57.03 92 ASN A O 1
#

Sequence (92 aa):
MELTLSIPALLFPAISLSMLAYNARYLAIAALIRQLHAEFKETGSRRIGIQVRQLQRRLHIIKNMQAVAIISFLLSAITMFLIYVEYTFWAN